Protein AF-A0A7V5I8Y2-F1 (afdb_monomer_lite)

pLDDT: mean 72.5, std 12.7, range [40.16, 93.62]

Secondary structure (DSSP, 8-state):
-----TTS---S-TTGGGS-HHHHHHHHHHHHHHHHHHHHHHHHHHSPPPGGGSHHHHHHHHHHHHSB--SSSS-B-SSHHHHTT-

Structure (mmCIF, N/CA/C/O backbone):
data_AF-A0A7V5I8Y2-F1
#
_entry.id   AF-A0A7V5I8Y2-F1
#
loop_
_atom_site.group_PDB
_atom_site.id
_atom_site.type_symbol
_atom_site.label_atom_id
_atom_site.label_alt_id
_atom_site.label_comp_id
_atom_site.label_asym_id
_atom_site.label_entity_id
_atom_site.label_seq_id
_atom_site.pdbx_PDB_ins_code
_atom_site.Cartn_x
_atom_site.Cartn_y
_atom_site.Cartn_z
_atom_site.occupancy
_atom_site.B_iso_or_equiv
_atom_site.auth_seq_id
_atom_site.auth_comp_id
_atom_site.auth_asym_id
_atom_site.auth_atom_id
_atom_site.pdbx_PDB_model_num
ATOM 1 N N . MET A 1 1 ? 6.706 2.700 -54.282 1.00 40.16 1 MET A N 1
ATOM 2 C CA . MET A 1 1 ? 7.486 3.493 -53.306 1.00 40.16 1 MET A CA 1
ATOM 3 C C . MET A 1 1 ? 7.218 2.926 -51.919 1.00 40.16 1 MET A C 1
ATOM 5 O O . MET A 1 1 ? 6.149 3.160 -51.372 1.00 40.16 1 MET A O 1
ATOM 9 N N . SER A 1 2 ? 8.112 2.089 -51.390 1.00 48.03 2 SER A N 1
ATOM 10 C CA . SER A 1 2 ? 7.988 1.554 -50.029 1.00 48.03 2 SER A CA 1
ATOM 11 C C . SER A 1 2 ? 8.490 2.604 -49.041 1.00 48.03 2 SER A C 1
ATOM 13 O O . SER A 1 2 ? 9.670 2.949 -49.038 1.00 48.03 2 SER A O 1
ATOM 15 N N . MET A 1 3 ? 7.579 3.148 -48.241 1.00 48.25 3 MET A N 1
ATOM 16 C CA . MET A 1 3 ? 7.881 4.144 -47.217 1.00 48.25 3 MET A CA 1
ATOM 17 C C . MET A 1 3 ? 8.769 3.500 -46.144 1.00 48.25 3 MET A C 1
ATOM 19 O O . MET A 1 3 ? 8.352 2.561 -45.467 1.00 48.25 3 MET A O 1
ATOM 23 N N . ASN A 1 4 ? 10.009 3.973 -46.026 1.00 55.12 4 ASN A N 1
ATOM 24 C CA . ASN A 1 4 ? 10.971 3.491 -45.042 1.00 55.12 4 ASN A CA 1
ATOM 25 C C . ASN A 1 4 ? 10.509 3.959 -43.645 1.00 55.12 4 ASN A C 1
ATOM 27 O O . ASN A 1 4 ? 10.545 5.151 -43.349 1.00 55.12 4 ASN A O 1
ATOM 31 N N . ARG A 1 5 ? 9.995 3.038 -42.816 1.00 55.78 5 ARG A N 1
ATOM 32 C CA . ARG A 1 5 ? 9.437 3.305 -41.468 1.00 55.78 5 ARG A CA 1
ATOM 33 C C . ARG A 1 5 ? 10.477 3.210 -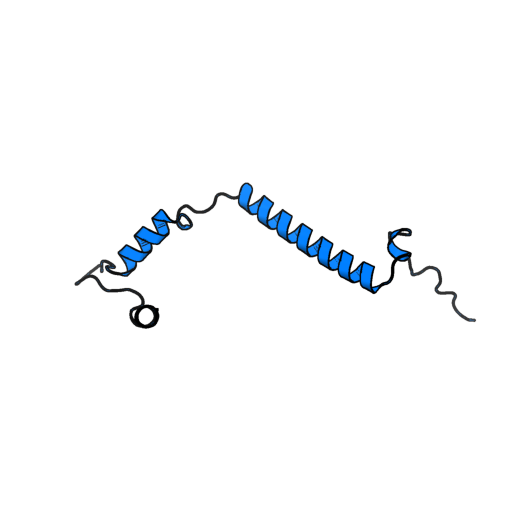40.341 1.00 55.78 5 ARG A C 1
ATOM 35 O O . ARG A 1 5 ? 10.131 3.102 -39.172 1.00 55.78 5 ARG A O 1
ATOM 42 N N . THR A 1 6 ? 11.758 3.261 -40.678 1.00 56.56 6 THR A N 1
ATOM 43 C CA . THR A 1 6 ? 12.891 3.097 -39.753 1.00 56.56 6 THR A CA 1
ATOM 44 C C . THR A 1 6 ? 13.093 4.261 -38.772 1.00 56.56 6 THR A C 1
ATOM 46 O O . THR A 1 6 ? 13.973 4.184 -37.923 1.00 56.56 6 THR A O 1
ATOM 49 N N . GLY A 1 7 ? 12.287 5.326 -38.859 1.00 51.47 7 GLY A N 1
ATOM 50 C CA . GLY A 1 7 ? 12.385 6.517 -38.003 1.00 51.47 7 GLY A CA 1
ATOM 51 C C . GLY A 1 7 ? 11.330 6.639 -36.898 1.00 51.47 7 GLY A C 1
ATOM 52 O O . GLY A 1 7 ? 11.383 7.596 -36.134 1.00 51.47 7 GLY A O 1
ATOM 53 N N . THR A 1 8 ? 10.366 5.717 -36.804 1.00 49.94 8 THR A N 1
ATOM 54 C CA . THR A 1 8 ? 9.277 5.781 -35.802 1.00 49.94 8 THR A CA 1
ATOM 55 C C . THR A 1 8 ? 9.533 4.977 -34.527 1.00 49.94 8 THR A C 1
ATOM 57 O O . THR A 1 8 ? 8.777 5.118 -33.572 1.00 49.94 8 THR A O 1
ATOM 60 N N . ASP A 1 9 ? 10.622 4.209 -34.460 1.00 56.03 9 ASP A N 1
ATOM 61 C CA . ASP A 1 9 ? 11.013 3.450 -33.263 1.00 56.03 9 ASP A CA 1
ATOM 62 C C . ASP A 1 9 ? 11.939 4.275 -32.357 1.00 56.03 9 ASP A C 1
ATOM 64 O O . ASP A 1 9 ? 13.003 3.822 -31.926 1.00 56.03 9 ASP A O 1
ATOM 68 N N . TRP A 1 10 ? 11.556 5.521 -32.063 1.00 52.19 10 TRP A N 1
ATOM 69 C CA . TRP A 1 10 ? 12.239 6.303 -31.034 1.00 52.19 10 TRP A CA 1
ATOM 70 C C . TRP A 1 10 ? 11.834 5.762 -29.658 1.00 52.19 10 TRP A C 1
ATOM 72 O O . TRP A 1 10 ? 10.924 6.259 -28.995 1.00 52.19 10 TRP A O 1
ATOM 82 N N . HIS A 1 11 ? 12.484 4.677 -29.244 1.00 54.88 11 HIS A N 1
ATOM 83 C CA . HIS A 1 11 ? 12.424 4.191 -27.875 1.00 54.88 11 HIS A CA 1
ATOM 84 C C . HIS A 1 11 ? 13.529 4.874 -27.061 1.00 54.88 11 HIS A C 1
ATOM 86 O O . HIS A 1 11 ? 14.690 4.816 -27.469 1.00 54.88 11 HIS A O 1
ATOM 92 N N . PRO A 1 12 ? 13.215 5.493 -25.906 1.00 53.53 12 PRO A N 1
ATOM 93 C CA . PRO A 1 12 ? 14.143 6.370 -25.183 1.00 53.53 12 PRO A CA 1
ATOM 94 C C . PRO A 1 12 ? 15.409 5.688 -24.623 1.00 53.53 12 PRO A C 1
ATOM 96 O O . PRO A 1 12 ? 16.174 6.322 -23.906 1.00 53.53 12 PRO A O 1
ATOM 99 N N . TRP A 1 13 ? 15.656 4.405 -24.912 1.00 54.16 13 TRP A N 1
ATOM 100 C CA . TRP A 1 13 ? 16.736 3.636 -24.298 1.00 54.16 13 TRP A CA 1
ATOM 101 C C . TRP A 1 13 ? 17.411 2.677 -25.294 1.00 54.16 13 TRP A C 1
ATOM 103 O O . TRP A 1 13 ? 17.030 1.504 -25.368 1.00 54.16 13 TRP A O 1
ATOM 113 N N . PRO A 1 14 ? 18.480 3.098 -26.002 1.00 60.66 14 PRO A N 1
ATOM 114 C CA . PRO A 1 14 ? 19.277 2.194 -26.842 1.00 60.66 14 PRO A CA 1
ATOM 115 C C . PRO A 1 14 ? 19.904 1.025 -26.054 1.00 60.66 14 PRO A C 1
ATOM 117 O O . PRO A 1 14 ? 20.241 -0.006 -26.634 1.00 60.66 14 PRO A O 1
ATOM 120 N N . ALA A 1 15 ? 20.031 1.149 -24.727 1.00 62.19 15 ALA A N 1
ATOM 121 C CA . ALA A 1 15 ? 20.526 0.087 -23.852 1.00 62.19 15 ALA A CA 1
ATOM 122 C C . ALA A 1 15 ? 19.478 -1.004 -23.557 1.00 62.19 15 ALA A C 1
ATOM 124 O O . ALA A 1 15 ? 19.827 -2.177 -23.456 1.00 62.19 15 ALA A O 1
ATOM 125 N N . VAL A 1 16 ? 18.197 -0.638 -23.446 1.00 59.47 16 VAL A N 1
ATOM 126 C CA . VAL A 1 16 ? 17.125 -1.561 -23.028 1.00 59.47 16 VAL A CA 1
ATOM 127 C C . VAL A 1 16 ? 16.575 -2.345 -24.225 1.00 59.47 16 VAL A C 1
ATOM 129 O O . VAL A 1 16 ? 16.194 -3.504 -24.080 1.00 59.47 16 VAL A O 1
ATOM 132 N N . ALA A 1 17 ? 16.657 -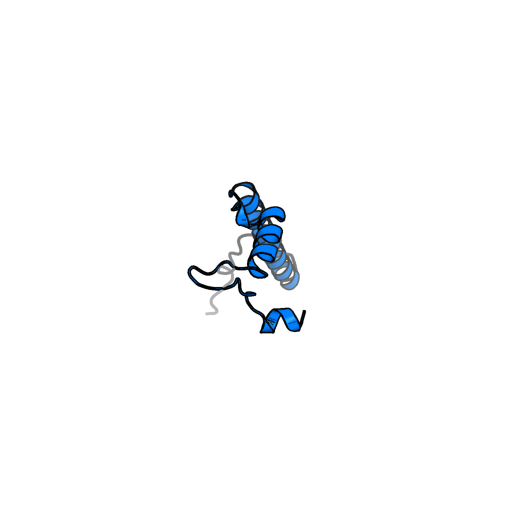1.769 -25.431 1.00 62.72 17 ALA A N 1
ATOM 133 C CA . ALA A 1 17 ? 16.266 -2.404 -26.693 1.00 62.72 17 ALA A CA 1
ATOM 134 C C . ALA A 1 17 ? 17.066 -3.677 -27.042 1.00 62.72 17 ALA A C 1
ATOM 136 O O . ALA A 1 17 ? 16.619 -4.474 -27.864 1.00 62.72 17 ALA A O 1
ATOM 137 N N . ARG A 1 18 ? 18.234 -3.885 -26.415 1.00 69.62 18 ARG A N 1
ATOM 138 C CA . ARG A 1 18 ? 19.081 -5.077 -26.608 1.00 69.62 18 ARG A CA 1
ATOM 139 C C . ARG A 1 18 ? 18.548 -6.323 -25.896 1.00 69.62 18 ARG A C 1
ATOM 141 O O . ARG A 1 18 ? 18.995 -7.425 -26.194 1.00 69.62 18 ARG A O 1
ATOM 148 N N . PHE A 1 19 ? 17.618 -6.158 -24.957 1.00 71.88 19 PHE A N 1
ATOM 149 C CA . PHE A 1 19 ? 17.048 -7.264 -24.193 1.00 71.88 19 PHE A CA 1
ATOM 150 C C . PHE A 1 19 ? 15.767 -7.802 -24.844 1.00 71.88 19 PHE A C 1
ATOM 152 O O . PHE A 1 19 ? 15.044 -7.035 -25.485 1.00 71.88 19 PHE A O 1
ATOM 159 N N . PRO A 1 20 ? 15.434 -9.094 -24.660 1.00 81.69 20 PRO A N 1
ATOM 160 C CA . PRO A 1 20 ? 14.183 -9.665 -25.151 1.00 81.69 20 PRO A CA 1
ATOM 161 C C . PRO A 1 20 ? 12.965 -8.875 -24.654 1.00 81.69 20 PRO A C 1
ATOM 163 O O . PRO A 1 20 ? 12.917 -8.475 -23.490 1.00 81.69 20 PRO A O 1
ATOM 166 N N . LYS A 1 21 ? 11.943 -8.701 -25.506 1.00 76.50 21 LYS A N 1
ATOM 167 C CA . LYS A 1 21 ? 10.712 -7.952 -25.167 1.00 76.50 21 LYS A CA 1
ATOM 168 C C . LYS A 1 21 ? 10.041 -8.446 -23.876 1.00 76.50 21 LYS A C 1
ATOM 170 O O . LYS A 1 21 ? 9.508 -7.643 -23.120 1.00 76.50 21 LYS A O 1
ATOM 175 N N . SER A 1 22 ? 10.111 -9.747 -23.590 1.00 78.69 22 SER A N 1
ATOM 176 C CA . SER A 1 22 ? 9.608 -10.343 -22.345 1.00 78.69 22 SER A CA 1
ATOM 177 C C . SER A 1 22 ? 10.324 -9.815 -21.098 1.00 78.69 22 SER A C 1
ATOM 179 O O . SER A 1 22 ? 9.673 -9.517 -20.104 1.00 78.69 22 SER A O 1
ATOM 181 N N . VAL A 1 23 ? 11.645 -9.636 -21.158 1.00 80.75 23 VAL A N 1
ATOM 182 C CA . VAL A 1 23 ? 12.457 -9.092 -20.057 1.00 80.75 23 VAL A CA 1
ATOM 183 C C . VAL A 1 23 ? 12.177 -7.605 -19.860 1.00 80.75 23 VAL A C 1
ATOM 185 O O . VAL A 1 23 ? 12.095 -7.147 -18.726 1.00 80.75 23 VAL A O 1
ATOM 188 N N . GLN A 1 24 ? 11.964 -6.858 -20.946 1.00 78.19 24 GLN A N 1
ATOM 189 C CA . GLN A 1 24 ? 11.580 -5.445 -20.867 1.00 78.19 24 GLN A CA 1
ATOM 190 C C . GLN A 1 24 ? 10.208 -5.270 -20.200 1.00 78.19 24 GLN A C 1
ATOM 192 O O . GLN A 1 24 ? 10.052 -4.412 -19.335 1.00 78.19 24 GLN A O 1
ATOM 197 N N . LEU A 1 25 ? 9.231 -6.111 -20.560 1.00 80.31 25 LEU A N 1
ATOM 198 C CA . LEU A 1 25 ? 7.892 -6.086 -19.967 1.00 80.31 25 LEU A CA 1
ATOM 199 C C . LEU A 1 25 ? 7.915 -6.506 -18.494 1.00 80.31 25 LEU A C 1
ATOM 201 O O . LEU A 1 25 ? 7.388 -5.787 -17.650 1.00 80.31 25 LEU A O 1
ATOM 205 N N . LEU A 1 26 ? 8.565 -7.626 -18.167 1.00 82.25 26 LEU A N 1
ATOM 206 C CA . LEU A 1 26 ? 8.678 -8.099 -16.783 1.00 82.25 26 LEU A CA 1
ATOM 207 C C . LEU A 1 26 ? 9.470 -7.119 -15.909 1.00 82.25 26 LEU A C 1
ATOM 209 O O . LEU A 1 26 ? 9.069 -6.841 -14.781 1.00 82.25 26 LEU A O 1
ATOM 213 N N . GLY A 1 27 ? 10.556 -6.552 -16.438 1.00 84.94 27 GLY A N 1
ATOM 214 C CA . GLY A 1 27 ? 11.352 -5.534 -15.757 1.00 84.94 27 GLY A CA 1
ATOM 215 C C . GLY A 1 27 ? 10.574 -4.238 -15.538 1.00 84.94 27 GLY A C 1
ATOM 216 O O . GLY A 1 27 ? 10.623 -3.679 -14.446 1.00 84.94 27 GLY A O 1
ATOM 217 N N . GLY A 1 28 ? 9.806 -3.795 -16.538 1.00 83.88 28 GLY A N 1
ATOM 218 C CA . GLY A 1 28 ? 8.930 -2.629 -16.429 1.00 83.88 28 GLY A CA 1
ATOM 219 C C . GLY A 1 28 ? 7.854 -2.812 -15.361 1.00 83.88 28 GLY A C 1
ATOM 220 O O . GLY A 1 28 ? 7.733 -1.976 -14.469 1.00 83.88 28 GLY A O 1
ATOM 221 N N . VAL A 1 29 ? 7.136 -3.939 -15.390 1.00 87.94 29 VAL A N 1
ATOM 222 C CA . VAL A 1 29 ? 6.110 -4.270 -14.385 1.00 87.94 29 VAL A CA 1
ATOM 223 C C . VAL A 1 29 ? 6.724 -4.376 -12.988 1.00 87.94 29 VAL A C 1
ATOM 225 O O . VAL A 1 29 ? 6.194 -3.796 -12.039 1.00 87.94 29 VAL A O 1
ATOM 228 N N . GLY A 1 30 ? 7.861 -5.062 -12.853 1.00 91.06 30 GLY A N 1
ATOM 229 C CA . GLY A 1 30 ? 8.567 -5.191 -11.579 1.00 91.06 30 GLY A CA 1
ATOM 230 C C . GLY A 1 30 ? 8.990 -3.838 -11.004 1.00 91.06 30 GLY A C 1
ATOM 231 O O . GLY A 1 30 ? 8.719 -3.555 -9.838 1.00 91.06 30 GLY A O 1
ATOM 232 N N . LEU A 1 31 ? 9.580 -2.966 -11.827 1.00 90.12 31 LEU A N 1
ATOM 233 C CA . LEU A 1 31 ? 9.957 -1.610 -11.417 1.00 90.12 31 LEU A CA 1
ATOM 234 C C . LEU A 1 31 ? 8.745 -0.770 -11.011 1.00 90.12 31 LEU A C 1
ATOM 236 O O . LEU A 1 31 ? 8.812 -0.070 -10.001 1.00 90.12 31 LEU A O 1
ATOM 240 N N . SER A 1 32 ? 7.634 -0.856 -11.746 1.00 89.62 32 SER A N 1
ATOM 241 C CA . SER A 1 32 ? 6.400 -0.145 -11.393 1.00 89.62 32 SER A CA 1
ATOM 242 C C . SER A 1 32 ? 5.839 -0.596 -10.044 1.00 89.62 32 SER A C 1
ATOM 244 O O . SER A 1 32 ? 5.432 0.248 -9.247 1.00 89.62 32 SER A O 1
ATOM 246 N N . LEU A 1 33 ? 5.858 -1.899 -9.751 1.00 92.88 33 LEU A N 1
ATOM 247 C CA . LEU A 1 33 ? 5.396 -2.430 -8.466 1.00 92.88 33 LEU A CA 1
ATOM 248 C C . LEU A 1 33 ? 6.293 -1.989 -7.307 1.00 92.88 33 LEU A C 1
ATOM 250 O O . LEU A 1 33 ? 5.787 -1.548 -6.275 1.00 92.88 33 LEU A O 1
ATOM 254 N N . VAL A 1 34 ? 7.615 -2.059 -7.484 1.00 93.12 34 VAL A N 1
ATOM 255 C CA . VAL A 1 34 ? 8.574 -1.596 -6.470 1.00 93.12 34 VAL A CA 1
ATOM 256 C C . VAL A 1 34 ? 8.397 -0.101 -6.211 1.00 93.12 34 VAL A C 1
ATOM 258 O O . VAL A 1 34 ? 8.343 0.313 -5.056 1.00 93.12 34 VAL A O 1
ATOM 261 N N . PHE A 1 35 ? 8.244 0.705 -7.262 1.00 93.62 35 PHE A N 1
ATOM 262 C CA . PHE A 1 35 ? 8.007 2.141 -7.136 1.00 93.62 35 PHE A CA 1
ATOM 263 C C . PHE A 1 35 ? 6.676 2.463 -6.439 1.00 93.62 35 PHE A C 1
ATOM 265 O O . PHE A 1 35 ? 6.620 3.325 -5.563 1.00 93.62 35 PHE A O 1
ATOM 272 N N . ALA A 1 36 ? 5.599 1.751 -6.778 1.00 91.12 36 ALA A N 1
ATOM 273 C CA . ALA A 1 36 ? 4.312 1.918 -6.110 1.00 91.12 36 ALA A CA 1
ATOM 274 C C . ALA A 1 36 ? 4.410 1.574 -4.615 1.00 91.12 36 ALA A C 1
ATOM 276 O O . ALA A 1 36 ? 3.923 2.327 -3.769 1.00 91.12 36 ALA A O 1
ATOM 277 N N . TYR A 1 37 ? 5.089 0.475 -4.277 1.00 93.12 37 TYR A N 1
ATOM 278 C CA . TYR A 1 37 ? 5.300 0.071 -2.890 1.00 93.12 37 TYR A CA 1
ATOM 279 C C . TYR A 1 37 ? 6.102 1.113 -2.099 1.00 93.12 37 TYR A C 1
ATOM 281 O O . TYR A 1 37 ? 5.697 1.495 -0.999 1.00 93.12 37 TYR A O 1
ATOM 289 N N . THR A 1 38 ? 7.205 1.621 -2.654 1.00 90.31 38 THR A N 1
ATOM 290 C CA . THR A 1 38 ? 8.031 2.630 -1.972 1.00 90.31 38 THR A CA 1
ATOM 291 C C . THR A 1 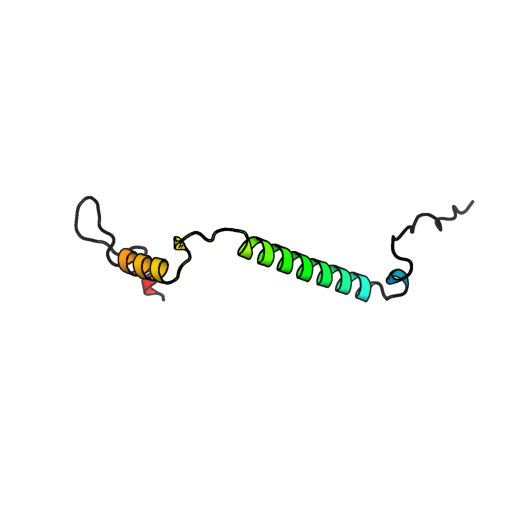38 ? 7.281 3.944 -1.765 1.00 90.31 38 THR A C 1
ATOM 293 O O . THR A 1 38 ? 7.406 4.540 -0.696 1.00 90.31 38 THR A O 1
ATOM 296 N N . MET A 1 39 ? 6.445 4.363 -2.719 1.00 88.56 39 MET A N 1
ATOM 297 C CA . MET A 1 39 ? 5.579 5.541 -2.576 1.00 88.56 39 MET A CA 1
ATOM 298 C C . MET A 1 39 ? 4.527 5.367 -1.472 1.00 88.56 39 MET A C 1
ATOM 300 O O . MET A 1 39 ? 4.304 6.276 -0.664 1.00 88.56 39 MET A O 1
ATOM 304 N N . VAL A 1 40 ? 3.911 4.186 -1.376 1.00 87.56 40 VAL A N 1
ATOM 305 C CA . VAL A 1 40 ? 2.967 3.876 -0.291 1.00 87.56 40 VAL A CA 1
ATOM 306 C C . VAL A 1 40 ? 3.680 3.876 1.060 1.00 87.56 40 VAL A C 1
ATOM 308 O O . VAL A 1 40 ? 3.188 4.470 2.017 1.00 87.56 40 VAL A O 1
ATOM 311 N N . GLU A 1 41 ? 4.858 3.272 1.155 1.00 86.00 41 GLU A N 1
ATOM 312 C CA . GLU A 1 41 ? 5.591 3.211 2.419 1.00 86.00 41 GLU A CA 1
ATOM 313 C C . GLU A 1 41 ? 6.119 4.586 2.854 1.00 86.00 41 GLU A C 1
ATOM 315 O O . GLU A 1 41 ? 6.071 4.934 4.034 1.00 86.00 41 GLU A O 1
ATOM 320 N N . PHE A 1 42 ? 6.541 5.417 1.902 1.00 86.25 42 PHE A N 1
ATOM 321 C CA . PHE A 1 42 ? 6.914 6.807 2.155 1.00 86.25 42 PHE A CA 1
ATOM 322 C C . PHE A 1 42 ? 5.724 7.637 2.657 1.00 86.25 42 PHE A C 1
ATOM 324 O O . PHE A 1 42 ? 5.831 8.317 3.679 1.00 86.25 42 PHE A O 1
ATOM 331 N N . SER A 1 43 ? 4.558 7.523 2.010 1.00 80.62 43 SER A N 1
ATOM 332 C CA . SER A 1 43 ? 3.347 8.228 2.456 1.00 80.62 43 SER A CA 1
ATOM 333 C C . SER A 1 43 ? 2.875 7.765 3.838 1.00 80.62 43 SER A C 1
ATOM 335 O O . SER A 1 43 ? 2.452 8.589 4.648 1.00 80.62 43 SER A O 1
ATOM 337 N N . ARG A 1 44 ? 3.042 6.479 4.172 1.00 78.56 44 ARG A N 1
ATOM 338 C CA . ARG A 1 44 ? 2.768 5.936 5.514 1.00 78.56 44 ARG A CA 1
ATOM 339 C C . ARG A 1 44 ? 3.692 6.468 6.610 1.00 78.56 44 ARG A C 1
ATOM 341 O O . ARG A 1 44 ? 3.296 6.406 7.772 1.00 78.56 44 ARG A O 1
ATOM 348 N N . ARG A 1 45 ? 4.904 6.919 6.271 1.00 77.56 45 ARG A N 1
ATOM 349 C CA . ARG A 1 45 ? 5.870 7.494 7.227 1.00 77.56 45 ARG A CA 1
ATOM 350 C C . ARG A 1 45 ? 5.644 8.983 7.467 1.00 77.56 45 ARG A C 1
ATOM 352 O O . ARG A 1 45 ? 5.897 9.454 8.568 1.00 77.56 45 ARG A O 1
ATOM 359 N N . ILE A 1 46 ? 5.191 9.711 6.447 1.00 79.06 46 ILE A N 1
ATOM 360 C CA . ILE A 1 46 ? 4.945 11.160 6.531 1.00 79.06 46 ILE A CA 1
ATOM 361 C C . ILE A 1 46 ? 3.531 11.459 7.032 1.00 79.06 46 ILE A C 1
ATOM 363 O O . ILE A 1 46 ? 3.315 12.441 7.739 1.00 79.06 46 ILE A O 1
ATOM 367 N N . GLY A 1 47 ? 2.561 10.615 6.686 1.00 68.81 47 GLY A N 1
ATOM 368 C CA . GLY A 1 47 ? 1.189 10.752 7.151 1.00 68.81 47 GLY A CA 1
ATOM 369 C C . GLY A 1 47 ? 1.051 10.395 8.629 1.00 68.81 47 GLY A C 1
ATOM 370 O O . GLY A 1 47 ? 1.526 9.353 9.083 1.00 68.81 47 GLY A O 1
ATOM 371 N N . SER A 1 48 ? 0.337 11.229 9.382 1.00 68.44 48 SER A N 1
ATOM 372 C CA . SER A 1 48 ? -0.133 10.853 10.710 1.00 68.44 48 SER A CA 1
ATOM 373 C C . SER A 1 48 ? -1.171 9.735 10.574 1.00 68.44 48 SER A C 1
ATOM 375 O O . SER A 1 48 ? -2.194 9.878 9.904 1.00 68.44 48 SER A O 1
ATOM 377 N N . ARG A 1 49 ? -0.914 8.584 11.202 1.00 71.06 49 ARG A N 1
ATOM 378 C CA . ARG A 1 49 ? -1.934 7.536 11.311 1.00 71.06 49 ARG A CA 1
ATOM 379 C C . ARG A 1 49 ? -2.991 7.990 12.321 1.00 71.06 49 ARG A C 1
ATOM 381 O O . ARG A 1 49 ? -2.622 8.489 13.388 1.00 71.06 49 ARG A O 1
ATOM 388 N N . PRO A 1 50 ? -4.292 7.829 12.030 1.00 73.12 50 PRO A N 1
ATOM 389 C CA . PRO A 1 50 ? -5.320 8.135 13.010 1.00 73.12 50 PRO A CA 1
ATOM 390 C C . PRO A 1 50 ? -5.144 7.219 14.225 1.00 73.12 50 PRO A C 1
ATOM 392 O O . PRO A 1 50 ? -4.855 6.029 14.088 1.00 73.12 50 PRO A O 1
ATOM 395 N N . ARG A 1 51 ? -5.335 7.772 15.429 1.00 71.69 51 ARG A N 1
ATOM 396 C CA . ARG A 1 51 ? -5.178 7.033 16.698 1.00 71.69 51 ARG A CA 1
ATOM 397 C C . ARG A 1 51 ? -6.111 5.821 16.814 1.00 71.69 51 ARG A C 1
ATOM 399 O O . ARG A 1 51 ? -5.863 4.935 17.616 1.00 71.69 51 ARG A O 1
ATOM 406 N N . THR A 1 52 ? -7.143 5.762 15.976 1.00 75.44 52 THR A N 1
ATOM 407 C CA . THR A 1 52 ? -8.092 4.649 15.873 1.00 75.44 52 THR A CA 1
ATOM 408 C C . THR A 1 52 ? -7.509 3.389 15.226 1.00 75.44 52 THR A C 1
ATOM 410 O O . THR A 1 52 ? -8.104 2.320 15.287 1.00 75.44 52 THR A O 1
ATOM 41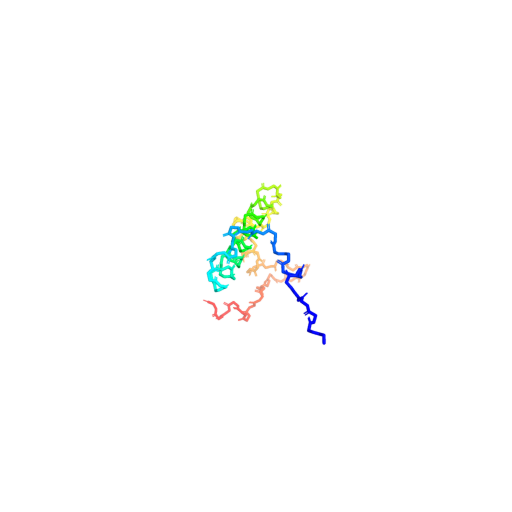3 N N . VAL A 1 53 ? -6.339 3.480 14.591 1.00 76.38 53 VAL A N 1
ATOM 414 C CA . VAL A 1 53 ? -5.665 2.321 13.977 1.00 76.38 53 VAL A CA 1
ATOM 415 C C . VAL A 1 53 ? -4.708 1.636 14.963 1.00 76.38 53 VAL A C 1
ATOM 417 O O . VAL A 1 53 ? -4.152 0.589 14.650 1.00 76.38 53 VAL A O 1
ATOM 420 N N . VAL A 1 54 ? -4.527 2.193 16.164 1.00 82.00 54 VAL A N 1
ATOM 421 C CA . VAL A 1 54 ? -3.706 1.593 17.223 1.00 82.00 54 VAL A CA 1
ATOM 422 C C . VAL A 1 54 ? -4.433 0.389 17.826 1.00 82.00 54 VAL A C 1
ATOM 424 O O . VAL A 1 54 ? -5.649 0.425 18.015 1.00 82.00 54 VAL A O 1
ATOM 427 N N . GLU A 1 55 ? -3.677 -0.663 18.134 1.00 78.56 55 GLU A N 1
ATOM 428 C CA . GLU A 1 55 ? -4.182 -1.931 18.673 1.00 78.56 55 GLU A CA 1
ATOM 429 C C . GLU A 1 55 ? -5.009 -1.735 19.953 1.00 78.56 55 GLU A C 1
ATOM 431 O O . GLU A 1 55 ? -6.108 -2.274 20.060 1.00 78.56 55 GLU A O 1
ATOM 436 N N . ASP A 1 56 ? -4.563 -0.856 20.854 1.00 78.88 56 ASP A N 1
ATOM 437 C CA . ASP A 1 56 ? -5.284 -0.526 22.089 1.00 78.88 56 ASP A CA 1
ATOM 438 C C . ASP A 1 56 ? -6.686 0.036 21.818 1.00 78.88 56 ASP A C 1
ATOM 440 O O . ASP A 1 56 ? -7.671 -0.382 22.430 1.00 78.88 56 ASP A O 1
ATOM 444 N N . TRP A 1 57 ? -6.809 0.943 20.842 1.00 81.69 57 TRP A N 1
ATOM 445 C CA . TRP A 1 57 ? -8.104 1.515 20.473 1.00 81.69 57 TRP A CA 1
ATOM 446 C C . TRP A 1 57 ? -9.020 0.465 19.841 1.00 81.69 57 TRP A C 1
ATOM 448 O O . TRP A 1 57 ? -10.228 0.462 20.090 1.00 81.69 57 TRP A O 1
ATOM 458 N N . GLN A 1 58 ? -8.462 -0.445 19.038 1.00 84.69 58 GLN A N 1
ATOM 459 C CA . GLN A 1 58 ? -9.226 -1.540 18.440 1.00 84.69 58 GLN A CA 1
ATOM 460 C C . GLN A 1 58 ? -9.723 -2.518 19.507 1.00 84.69 58 GLN A C 1
ATOM 462 O O . GLN A 1 58 ? -10.903 -2.871 19.490 1.00 84.69 58 GLN A O 1
ATOM 467 N N . ALA A 1 59 ? -8.878 -2.875 20.477 1.00 82.25 59 ALA A N 1
ATOM 468 C CA . ALA A 1 59 ? -9.240 -3.749 21.588 1.00 82.25 59 ALA A CA 1
ATOM 469 C C . ALA A 1 59 ? -10.324 -3.124 22.484 1.00 82.25 59 ALA A C 1
ATOM 471 O O . ALA A 1 59 ? -11.284 -3.795 22.875 1.00 82.25 59 ALA A O 1
ATOM 472 N N . GLU A 1 60 ? -10.227 -1.826 22.783 1.00 80.56 60 GLU A N 1
ATOM 473 C CA . GLU A 1 60 ? -11.275 -1.107 23.514 1.00 80.56 60 GLU A CA 1
ATOM 474 C C . GLU A 1 60 ? -12.579 -1.016 22.719 1.00 80.56 60 GLU A C 1
ATOM 476 O O . GLU A 1 60 ? -13.664 -1.206 23.273 1.00 80.56 60 GLU A O 1
ATOM 481 N N . THR A 1 61 ? -12.492 -0.768 21.414 1.00 81.12 61 THR A N 1
ATOM 482 C CA . THR A 1 61 ? -13.665 -0.701 20.535 1.00 81.12 61 THR A CA 1
ATOM 483 C C . THR A 1 61 ? -14.345 -2.062 20.414 1.00 81.12 61 THR A C 1
ATOM 485 O O . THR A 1 61 ? -15.574 -2.139 20.405 1.00 81.12 61 THR A O 1
ATOM 488 N N . GLU A 1 62 ? -13.580 -3.152 20.382 1.00 78.88 62 GLU A N 1
ATOM 489 C CA . GLU A 1 62 ? -14.122 -4.507 20.343 1.00 78.88 62 GLU A CA 1
ATOM 490 C C . GLU A 1 62 ? -14.854 -4.873 21.641 1.00 78.88 62 GLU A C 1
ATOM 492 O O . GLU A 1 62 ? -15.963 -5.418 21.575 1.00 78.88 62 GLU A O 1
ATOM 497 N N . LYS A 1 63 ? -14.302 -4.481 22.799 1.00 78.19 63 LYS A N 1
ATOM 498 C CA . LYS A 1 63 ? -14.972 -4.594 24.107 1.00 78.19 63 LYS A CA 1
ATOM 499 C C . LYS A 1 63 ? -16.258 -3.767 24.152 1.00 78.19 63 LYS A C 1
ATOM 501 O O . LYS A 1 63 ? -17.311 -4.292 24.508 1.00 78.19 63 LYS A O 1
ATOM 506 N N . ARG A 1 64 ? -16.217 -2.506 23.706 1.00 76.25 64 ARG A N 1
ATOM 507 C CA . ARG A 1 64 ? -17.411 -1.639 23.620 1.00 76.25 64 ARG A CA 1
ATOM 508 C C . ARG A 1 64 ? -18.460 -2.176 22.652 1.00 76.25 64 ARG A C 1
ATOM 510 O O . ARG A 1 64 ? -19.646 -1.972 22.863 1.00 76.25 64 ARG A O 1
ATOM 517 N N . ALA A 1 65 ? -18.056 -2.890 21.607 1.00 71.94 65 ALA A N 1
ATOM 518 C CA . ALA A 1 65 ? -18.991 -3.529 20.689 1.00 71.94 65 ALA A CA 1
ATOM 519 C C . ALA A 1 65 ? -19.729 -4.726 21.317 1.00 71.94 65 ALA A C 1
ATOM 521 O O . ALA A 1 65 ? -20.806 -5.074 20.841 1.00 71.94 65 ALA A O 1
ATOM 522 N N . LEU A 1 66 ? -19.199 -5.348 22.376 1.00 68.00 66 LEU A N 1
ATOM 523 C CA . LEU A 1 66 ? -19.911 -6.388 23.133 1.00 68.00 66 LEU A CA 1
ATOM 524 C C . LEU A 1 66 ? -20.934 -5.802 24.117 1.00 68.00 66 LEU A C 1
ATOM 526 O O . LEU A 1 66 ? -21.898 -6.475 24.461 1.00 68.00 66 LEU A O 1
ATOM 530 N N . GLN A 1 67 ? -20.744 -4.556 24.547 1.00 67.81 67 GLN A N 1
ATOM 531 C CA . GLN A 1 67 ? -21.590 -3.885 25.535 1.00 67.81 67 GLN A CA 1
ATOM 532 C C . GLN A 1 67 ? -21.870 -2.452 25.096 1.00 67.81 67 GLN A C 1
ATOM 534 O O . GLN A 1 67 ? -21.518 -1.493 25.782 1.00 67.81 67 GLN A O 1
ATOM 539 N N . LYS A 1 68 ? -22.456 -2.280 23.908 1.00 68.38 68 LYS A N 1
ATOM 540 C CA . LYS A 1 68 ? -22.703 -0.928 23.421 1.00 68.38 68 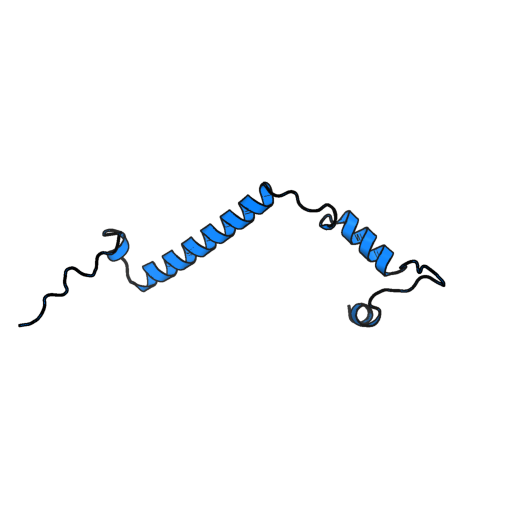LYS A CA 1
ATOM 541 C C . LYS A 1 68 ? -23.835 -0.312 24.231 1.00 68.38 68 LYS A C 1
ATOM 543 O O . LYS A 1 68 ? -24.972 -0.786 24.160 1.00 68.38 68 LYS A O 1
ATOM 548 N N . GLU A 1 69 ? -23.499 0.734 24.979 1.00 65.19 69 GLU A N 1
ATOM 549 C CA . GLU A 1 69 ? -24.462 1.560 25.699 1.00 65.19 69 GLU A CA 1
ATOM 550 C C . GLU A 1 69 ? -25.485 2.130 24.711 1.00 65.19 69 GLU A C 1
ATOM 552 O O . GLU A 1 69 ? -25.142 2.607 23.622 1.00 65.19 69 GLU A O 1
ATOM 557 N N . ARG A 1 70 ? -26.763 2.019 25.072 1.00 66.31 70 ARG A N 1
ATOM 558 C CA . ARG A 1 70 ? -27.880 2.615 24.341 1.00 66.31 70 ARG A CA 1
ATOM 559 C C . ARG A 1 70 ? -28.318 3.878 25.070 1.00 66.31 70 ARG A C 1
ATOM 561 O O . ARG A 1 70 ? -28.289 3.920 26.292 1.00 66.31 70 ARG A O 1
ATOM 568 N N . GLU A 1 71 ? -28.781 4.873 24.316 1.00 63.47 71 GLU A N 1
ATOM 569 C CA . GLU A 1 71 ? -29.364 6.104 24.879 1.00 63.47 71 GLU A CA 1
ATOM 570 C C . GLU A 1 71 ? -30.610 5.816 25.740 1.00 63.47 71 GLU A C 1
ATOM 572 O O . GLU A 1 71 ? -30.926 6.577 26.648 1.00 63.47 71 GLU A O 1
ATOM 577 N N . ALA A 1 72 ? -31.283 4.683 25.504 1.00 48.31 72 ALA A N 1
ATOM 578 C CA . ALA A 1 72 ? -32.294 4.124 26.392 1.00 48.31 72 ALA A CA 1
ATOM 579 C C . ALA A 1 72 ? -32.267 2.582 26.348 1.00 48.31 72 ALA A C 1
ATOM 581 O O . ALA A 1 72 ? -32.317 1.986 25.268 1.00 48.31 72 ALA A O 1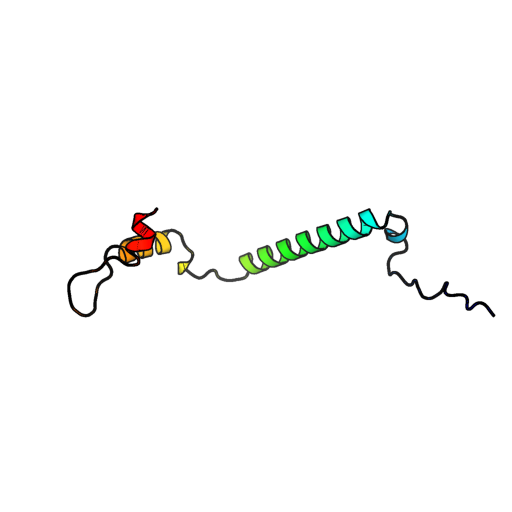
ATOM 582 N N . GLY A 1 73 ? -32.222 1.940 27.522 1.00 64.88 73 GLY A N 1
ATOM 583 C CA . GLY A 1 73 ? -32.318 0.482 27.695 1.00 64.88 73 GLY A CA 1
ATOM 584 C C . GLY A 1 73 ? -30.994 -0.240 27.988 1.00 64.88 73 GLY A C 1
ATOM 585 O O . GLY A 1 73 ? -29.943 0.380 28.122 1.00 64.88 73 GLY A O 1
ATOM 586 N N . GLU A 1 74 ? -31.061 -1.569 28.109 1.00 65.81 74 GLU A N 1
ATOM 587 C CA . GLU A 1 74 ? -29.906 -2.420 28.429 1.00 65.81 74 GLU A CA 1
ATOM 588 C C . GLU A 1 74 ? -28.870 -2.472 27.283 1.00 65.81 74 GLU A C 1
ATOM 590 O O . GLU A 1 74 ? -29.237 -2.425 26.097 1.00 65.81 74 GLU A O 1
ATOM 595 N N . PRO A 1 75 ? -27.564 -2.570 27.609 1.00 70.94 75 PRO A N 1
ATOM 596 C CA . PRO A 1 75 ? -26.492 -2.604 26.619 1.00 70.94 75 PRO A CA 1
ATOM 597 C C . PRO A 1 75 ? -26.660 -3.791 25.665 1.00 70.94 75 PRO A C 1
ATOM 599 O O . PRO A 1 75 ? -27.025 -4.892 26.068 1.00 70.94 75 PRO A O 1
ATOM 602 N N . THR A 1 76 ? -26.400 -3.574 24.374 1.00 72.88 76 THR A N 1
ATOM 603 C CA . THR A 1 76 ? -26.620 -4.593 23.332 1.00 72.88 76 THR A CA 1
ATOM 604 C C . THR A 1 76 ? -25.331 -4.919 22.586 1.00 72.88 76 THR A C 1
ATOM 606 O O . THR A 1 76 ? -24.523 -4.037 22.290 1.00 72.88 76 THR A O 1
ATOM 609 N N . VAL A 1 77 ? -25.161 -6.194 22.232 1.00 76.88 77 VAL A N 1
ATOM 610 C CA . VAL A 1 77 ? -24.051 -6.673 21.402 1.00 76.88 77 VAL A CA 1
ATOM 611 C C . VAL A 1 77 ? -24.220 -6.175 19.962 1.00 76.88 77 VAL A C 1
ATOM 613 O O . VAL A 1 77 ? -25.255 -6.395 19.329 1.00 76.88 77 VAL A O 1
ATOM 616 N N . LEU A 1 78 ? -23.191 -5.531 19.413 1.00 72.19 78 LEU A N 1
ATOM 617 C CA . LEU A 1 78 ? -23.122 -5.184 17.994 1.00 72.19 78 LEU A CA 1
ATOM 618 C C . LEU A 1 78 ? -22.769 -6.402 17.135 1.00 72.19 78 LEU A C 1
ATOM 620 O O . LEU A 1 78 ? -21.880 -7.178 17.477 1.00 72.19 78 LEU A O 1
ATOM 624 N N . ASN A 1 79 ? -23.406 -6.501 15.964 1.00 75.50 79 ASN A N 1
ATOM 625 C CA . ASN A 1 79 ? -23.171 -7.549 14.963 1.00 75.50 79 ASN A CA 1
ATOM 626 C C . ASN A 1 79 ? -23.230 -8.984 15.532 1.00 75.50 79 ASN A C 1
ATOM 628 O O . ASN A 1 79 ? -22.281 -9.751 15.361 1.00 75.50 79 ASN A O 1
ATOM 632 N N . PRO A 1 80 ? -24.339 -9.377 16.188 1.00 69.81 80 PRO A N 1
ATOM 633 C CA . PRO A 1 80 ? -24.433 -10.680 16.846 1.00 69.81 80 PRO A CA 1
ATOM 634 C C . PRO A 1 80 ? -24.318 -11.854 15.860 1.00 69.81 80 PRO A C 1
ATOM 636 O O . PRO A 1 80 ? -23.689 -12.854 16.179 1.00 69.81 80 PRO A O 1
ATOM 639 N N . ILE A 1 81 ? -24.859 -11.712 14.643 1.00 74.69 81 ILE A N 1
ATOM 640 C CA . ILE A 1 81 ? -24.889 -12.783 13.634 1.00 74.69 81 ILE A CA 1
ATOM 641 C C . ILE A 1 81 ? -23.488 -13.074 13.092 1.00 74.69 81 ILE A C 1
ATOM 643 O O . ILE A 1 81 ? -23.054 -14.213 13.081 1.00 74.69 81 ILE A O 1
ATOM 647 N N . SER A 1 82 ? -22.739 -12.062 12.650 1.00 74.12 82 SER A N 1
ATOM 648 C CA . SER A 1 82 ? -21.403 -12.299 12.085 1.00 74.12 82 SER A CA 1
ATOM 649 C C . SER A 1 82 ? -20.357 -12.667 13.140 1.00 74.12 82 SER A C 1
ATOM 651 O O . SER A 1 82 ? -19.344 -13.269 12.794 1.00 74.12 82 SER A O 1
ATOM 653 N N . ARG A 1 83 ? -20.596 -12.349 14.421 1.00 64.75 83 ARG A N 1
ATOM 654 C CA . ARG A 1 83 ? -19.733 -12.753 15.543 1.00 64.75 83 ARG A CA 1
ATOM 655 C C . ARG A 1 83 ? -19.991 -14.172 16.046 1.00 64.75 83 ARG A C 1
ATOM 657 O O . ARG A 1 83 ? -19.084 -14.738 16.634 1.00 64.75 83 ARG A O 1
ATOM 664 N N . SER A 1 84 ? -21.167 -14.759 15.812 1.00 62.88 84 SER A N 1
ATOM 665 C CA . SER A 1 84 ? -21.445 -16.145 16.221 1.00 62.88 84 SER A CA 1
ATOM 666 C C . SER A 1 84 ? -20.791 -17.202 15.322 1.00 62.88 84 SER A C 1
ATOM 668 O O . SER A 1 84 ? -20.767 -18.371 15.686 1.00 62.88 84 SER A O 1
ATOM 670 N N . PHE A 1 85 ? -20.298 -16.811 14.143 1.00 62.50 85 PHE A N 1
ATOM 671 C CA . PHE A 1 85 ? -19.626 -17.703 13.185 1.00 62.50 85 PHE A CA 1
ATOM 672 C C . PHE A 1 85 ? -18.093 -17.613 13.226 1.00 62.50 85 PHE A C 1
ATOM 674 O O . PHE A 1 85 ? -17.433 -18.231 12.391 1.00 62.50 85 PHE A O 1
ATOM 681 N N . LYS A 1 86 ? -17.539 -16.803 14.131 1.00 52.97 86 LYS A N 1
ATOM 682 C CA . LYS A 1 86 ? -16.101 -16.571 14.276 1.00 52.97 86 LYS A CA 1
ATOM 683 C C . LYS A 1 86 ? -15.575 -17.353 15.472 1.00 52.97 86 LYS A C 1
ATOM 685 O O . LYS A 1 86 ? -14.452 -17.881 15.349 1.00 52.97 86 LYS A O 1
#

Foldseek 3Di:
DDPDPVPPPPDVDPPLVVDPPVCVVVVVVVVVVVVVVVVVVVCVVVDDDPPCVDPVNVVVVQVCQCFPDDPDDGGHHHPPPVVVVD

Sequence (86 aa):
MSMNRTGTDWHPWPAVARFPKSVQLLGGVGLSLVFAYTMVEFSRRIGSRPRTVVEDWQAETEKRALQKEREAGEPTVLNPISRSFK

Radius of gyration: 28.01 Å; chains: 1; bounding box: 53×29×82 Å